Protein AF-A0A136LP55-F1 (afdb_monomer_lite)

Secondary structure (DSSP, 8-state):
-TT-EEEEEEETTTTEEEEEEEETTEEEEEEEE--TTHHHHHHHTTPPP--HHHHHHHHHHHH-

Structure (mmCIF, N/CA/C/O backbone):
data_AF-A0A136LP55-F1
#
_entry.id   AF-A0A136LP55-F1
#
loop_
_atom_site.group_PDB
_atom_site.id
_atom_site.type_symbol
_atom_site.label_atom_id
_atom_site.label_alt_id
_atom_site.label_comp_id
_atom_site.label_asym_id
_atom_site.label_entity_id
_atom_site.label_seq_id
_atom_site.pdbx_PDB_ins_code
_atom_site.Cartn_x
_atom_site.Cartn_y
_atom_site.Cartn_z
_atom_site.occupancy
_atom_site.B_iso_or_equiv
_atom_site.auth_seq_id
_atom_site.auth_comp_id
_atom_site.auth_asym_id
_atom_site.auth_atom_id
_atom_site.pdbx_PDB_model_num
ATOM 1 N N . MET A 1 1 ? 2.374 -4.665 13.969 1.00 59.25 1 MET A N 1
ATOM 2 C CA . MET A 1 1 ? 1.239 -4.538 14.914 1.00 59.25 1 MET A CA 1
ATOM 3 C C . MET A 1 1 ? 0.201 -5.627 14.643 1.00 59.25 1 MET A C 1
ATOM 5 O O . MET A 1 1 ? -0.219 -5.738 13.501 1.00 59.25 1 MET A O 1
ATOM 9 N N . PRO A 1 2 ? -0.201 -6.443 15.634 1.00 58.22 2 PRO A N 1
ATOM 10 C CA . PRO A 1 2 ? -0.889 -7.719 15.383 1.00 58.22 2 PRO A CA 1
ATOM 11 C C . PRO A 1 2 ? -2.356 -7.643 14.906 1.00 58.22 2 PRO A C 1
ATOM 13 O O . PRO A 1 2 ? -2.900 -8.678 14.553 1.00 58.22 2 PRO A O 1
ATOM 16 N N . ASN A 1 3 ? -2.992 -6.463 14.845 1.00 80.00 3 ASN A N 1
ATOM 17 C CA . ASN A 1 3 ? -4.429 -6.323 14.529 1.00 80.00 3 ASN A CA 1
ATOM 18 C C . ASN A 1 3 ? -4.743 -5.258 13.452 1.00 80.00 3 ASN A C 1
ATOM 20 O O . ASN A 1 3 ? -5.831 -4.683 13.461 1.00 80.00 3 ASN A O 1
ATOM 24 N N . GLY A 1 4 ? -3.786 -4.935 12.576 1.00 88.06 4 GLY A N 1
ATOM 25 C CA . GLY A 1 4 ? -3.943 -3.906 11.538 1.00 88.06 4 GLY A CA 1
ATOM 26 C C . GLY A 1 4 ? -4.101 -4.466 10.123 1.00 88.06 4 GLY A C 1
ATOM 27 O O . GLY A 1 4 ? -3.883 -5.651 9.879 1.00 88.06 4 GLY A O 1
ATOM 28 N N . LYS A 1 5 ? -4.463 -3.596 9.180 1.00 94.44 5 LYS A N 1
ATOM 29 C CA . LYS A 1 5 ? -4.356 -3.840 7.737 1.00 94.44 5 LYS A CA 1
ATOM 30 C C . LYS A 1 5 ? -3.073 -3.206 7.214 1.00 94.44 5 LYS A C 1
ATOM 32 O O . LYS A 1 5 ? -2.679 -2.144 7.689 1.00 94.44 5 LYS A O 1
ATOM 37 N N . ILE A 1 6 ? -2.450 -3.851 6.234 1.00 95.88 6 ILE A N 1
ATOM 38 C CA . ILE A 1 6 ? -1.334 -3.286 5.477 1.00 95.88 6 ILE A CA 1
ATOM 39 C C . ILE A 1 6 ? -1.862 -2.969 4.084 1.00 95.88 6 ILE A C 1
ATOM 41 O O . ILE A 1 6 ? -2.431 -3.835 3.423 1.00 95.88 6 ILE A O 1
ATOM 45 N N . LEU A 1 7 ? -1.703 -1.720 3.665 1.00 97.38 7 LEU A N 1
ATOM 46 C CA . LEU A 1 7 ? -1.966 -1.275 2.306 1.00 97.38 7 LEU A CA 1
ATOM 47 C C . LEU A 1 7 ? -0.646 -0.815 1.703 1.00 97.38 7 LEU A C 1
ATOM 49 O O . LEU A 1 7 ? 0.131 -0.127 2.364 1.00 97.38 7 LEU A O 1
ATOM 53 N N . LEU A 1 8 ? -0.402 -1.158 0.443 1.00 97.44 8 LEU A N 1
ATOM 54 C CA . LEU A 1 8 ? 0.796 -0.735 -0.265 1.00 97.44 8 LEU A CA 1
ATOM 55 C C . LEU A 1 8 ? 0.412 0.031 -1.525 1.00 97.44 8 LEU A C 1
ATOM 57 O O . LEU A 1 8 ? -0.303 -0.475 -2.385 1.00 97.44 8 LEU A O 1
ATOM 61 N N . ARG A 1 9 ? 0.916 1.258 -1.640 1.00 96.94 9 ARG A N 1
ATOM 62 C CA . ARG A 1 9 ? 0.862 2.035 -2.877 1.00 96.94 9 ARG A CA 1
ATOM 63 C C . ARG A 1 9 ? 2.200 1.909 -3.585 1.00 96.94 9 ARG A C 1
ATOM 65 O O . ARG A 1 9 ? 3.214 2.306 -3.018 1.00 96.94 9 ARG A O 1
ATOM 72 N N . VAL A 1 10 ? 2.194 1.430 -4.823 1.00 96.19 10 VAL A N 1
ATOM 73 C CA . VAL A 1 10 ? 3.398 1.276 -5.649 1.00 96.19 10 VAL A CA 1
ATOM 74 C C . VAL A 1 10 ? 3.371 2.290 -6.788 1.00 96.19 10 VAL A C 1
ATOM 76 O O . VAL A 1 10 ? 2.371 2.415 -7.491 1.00 96.19 10 VAL A O 1
ATOM 79 N N . ASN A 1 11 ? 4.467 3.024 -6.979 1.00 94.75 11 ASN A N 1
ATOM 80 C CA . ASN A 1 11 ? 4.725 3.763 -8.210 1.00 94.75 11 ASN A CA 1
ATOM 81 C C . ASN A 1 11 ? 5.533 2.858 -9.159 1.00 94.75 11 ASN A C 1
ATOM 83 O O . ASN A 1 11 ? 6.736 2.694 -8.936 1.00 94.75 11 ASN A O 1
ATOM 87 N N . PRO A 1 12 ? 4.916 2.309 -10.222 1.00 92.12 12 PRO A N 1
ATOM 88 C CA . PRO A 1 12 ? 5.561 1.343 -11.112 1.00 92.12 12 PRO A CA 1
ATOM 89 C C . PRO A 1 12 ? 6.646 1.957 -12.012 1.00 92.12 12 PRO A C 1
ATOM 91 O O . PRO A 1 12 ? 7.419 1.228 -12.616 1.00 92.12 12 PRO A O 1
ATOM 94 N N . ILE A 1 13 ? 6.703 3.288 -12.136 1.00 93.88 13 ILE A N 1
ATOM 95 C CA . ILE A 1 13 ? 7.666 3.981 -13.007 1.00 93.88 13 ILE A CA 1
ATOM 96 C C . ILE A 1 13 ? 8.981 4.228 -12.264 1.00 93.88 13 ILE A C 1
ATOM 98 O O . ILE A 1 13 ? 10.060 4.126 -12.839 1.00 93.88 13 ILE A O 1
ATOM 102 N N . GLN A 1 14 ? 8.883 4.601 -10.987 1.00 95.81 14 GLN A N 1
ATOM 103 C CA . GLN A 1 14 ? 10.033 4.986 -10.163 1.00 95.81 14 GLN A CA 1
ATOM 104 C C . GLN A 1 14 ? 10.448 3.908 -9.163 1.00 95.81 14 GLN A C 1
ATOM 106 O O . GLN A 1 14 ? 11.423 4.121 -8.452 1.00 95.81 14 GLN A O 1
ATOM 111 N N . PHE A 1 15 ? 9.690 2.812 -9.067 1.00 95.25 15 PHE A N 1
ATOM 112 C CA . PHE A 1 15 ? 9.864 1.765 -8.060 1.00 95.25 15 PHE A CA 1
ATOM 113 C C . PHE A 1 15 ? 9.972 2.319 -6.634 1.00 95.25 15 PHE A C 1
ATOM 115 O O . PHE A 1 15 ? 10.826 1.945 -5.838 1.00 95.25 15 PHE A O 1
ATOM 122 N N . LYS A 1 16 ? 9.053 3.229 -6.300 1.00 97.31 16 LYS A N 1
ATOM 123 C CA . LYS A 1 16 ? 8.877 3.739 -4.937 1.00 97.31 16 LYS A CA 1
ATOM 124 C C . LYS A 1 16 ? 7.547 3.270 -4.380 1.00 97.31 16 LYS A C 1
ATOM 126 O O . LYS A 1 16 ? 6.524 3.345 -5.063 1.00 97.31 16 LYS A O 1
ATOM 131 N N . GLY A 1 17 ? 7.564 2.826 -3.133 1.00 96.94 17 GLY A N 1
ATOM 132 C CA . GLY A 1 17 ? 6.396 2.368 -2.399 1.00 96.94 17 GLY A CA 1
ATOM 133 C C . GLY A 1 17 ? 6.030 3.293 -1.246 1.00 96.94 17 GLY A C 1
ATOM 134 O O . GLY A 1 17 ? 6.875 3.983 -0.676 1.00 96.94 17 GLY A O 1
ATOM 135 N N . THR A 1 18 ? 4.761 3.287 -0.860 1.00 97.88 18 THR A N 1
ATOM 136 C CA . THR A 1 18 ? 4.323 3.744 0.461 1.00 97.88 18 THR A CA 1
ATOM 137 C C . THR A 1 18 ? 3.544 2.617 1.103 1.00 97.88 18 THR A C 1
ATOM 139 O O . THR A 1 18 ? 2.466 2.269 0.622 1.00 97.88 18 THR A O 1
ATOM 142 N N . GLU A 1 19 ? 4.087 2.054 2.173 1.00 97.19 19 GLU A N 1
ATOM 143 C CA . GLU A 1 19 ? 3.383 1.071 2.984 1.00 97.19 19 GLU A CA 1
ATOM 144 C C . GLU A 1 19 ? 2.655 1.789 4.116 1.00 97.19 19 GLU A C 1
ATOM 146 O O . GLU A 1 19 ? 3.215 2.671 4.771 1.00 97.19 19 GLU A O 1
ATOM 151 N N . ILE A 1 20 ? 1.393 1.426 4.309 1.00 97.12 20 ILE A N 1
ATOM 152 C CA . ILE A 1 20 ? 0.462 2.072 5.222 1.00 97.12 20 ILE A CA 1
ATOM 153 C C . ILE A 1 20 ? -0.094 0.998 6.153 1.00 97.12 20 ILE A C 1
ATOM 155 O O . ILE A 1 20 ? -0.824 0.105 5.723 1.00 97.12 20 ILE A O 1
ATOM 159 N N . TRP A 1 21 ? 0.246 1.093 7.433 1.00 96.00 21 TRP A N 1
ATOM 160 C CA . TRP A 1 21 ? -0.298 0.246 8.489 1.00 96.00 21 TRP A CA 1
ATOM 161 C C . TRP A 1 21 ? -1.481 0.958 9.109 1.00 96.00 21 TRP A C 1
ATOM 163 O O . TRP A 1 21 ? -1.294 2.012 9.704 1.00 96.00 21 TRP A O 1
ATOM 173 N N . VAL A 1 22 ? -2.677 0.385 9.003 1.00 95.56 22 VAL A N 1
ATOM 174 C CA . VAL A 1 22 ? -3.907 0.982 9.536 1.00 95.56 22 VAL A CA 1
ATOM 175 C C . VAL A 1 22 ? -4.481 0.109 10.641 1.00 95.56 22 VAL A C 1
ATOM 177 O O . VAL A 1 22 ? -4.630 -1.104 10.476 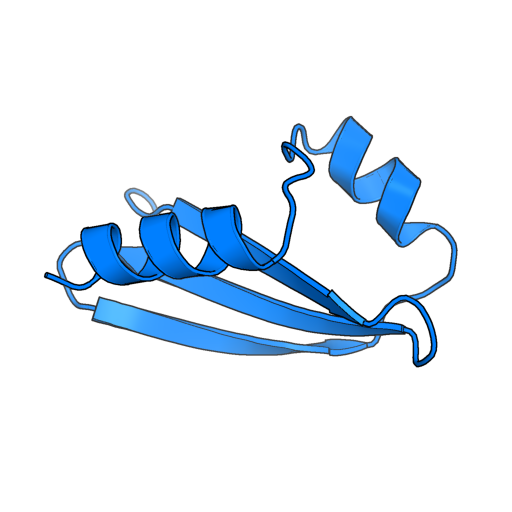1.00 95.56 22 VAL A O 1
ATOM 180 N N . ASN A 1 23 ? -4.806 0.707 11.782 1.00 92.12 23 ASN A N 1
ATOM 181 C CA . ASN A 1 23 ? -5.451 0.051 12.917 1.00 92.12 23 ASN A CA 1
ATOM 182 C C . ASN A 1 23 ? -6.391 1.032 13.649 1.00 92.12 23 ASN A C 1
ATOM 184 O O . ASN A 1 23 ? -6.595 2.159 13.215 1.00 92.12 23 ASN A O 1
ATOM 188 N N . LYS A 1 24 ? -6.943 0.619 14.799 1.00 89.38 24 LYS A N 1
ATOM 189 C CA . LYS A 1 24 ? -7.856 1.453 15.608 1.00 89.38 24 LYS A CA 1
ATOM 190 C C . LYS A 1 24 ? -7.217 2.722 16.191 1.00 89.38 24 LYS A C 1
ATOM 192 O O . LYS A 1 24 ? -7.935 3.575 16.694 1.00 89.38 24 LYS A O 1
ATOM 197 N N . GLN A 1 25 ? -5.891 2.805 16.224 1.00 88.94 25 GLN A N 1
ATOM 198 C CA . GLN A 1 25 ? -5.140 3.948 16.741 1.00 88.94 25 GLN A CA 1
ATOM 199 C C . GLN A 1 25 ? -4.799 4.962 15.639 1.00 88.94 25 GLN A C 1
ATOM 201 O O . GLN A 1 25 ? -4.392 6.076 15.959 1.00 88.94 25 GLN A O 1
ATOM 206 N N . GLY A 1 26 ? -4.970 4.592 14.367 1.00 90.31 26 GLY A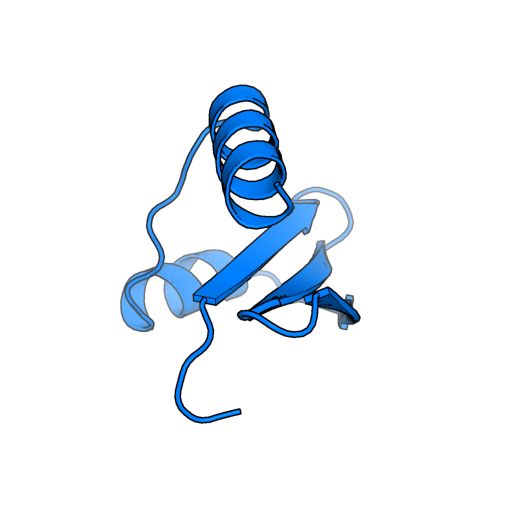 N 1
ATOM 207 C CA . GLY A 1 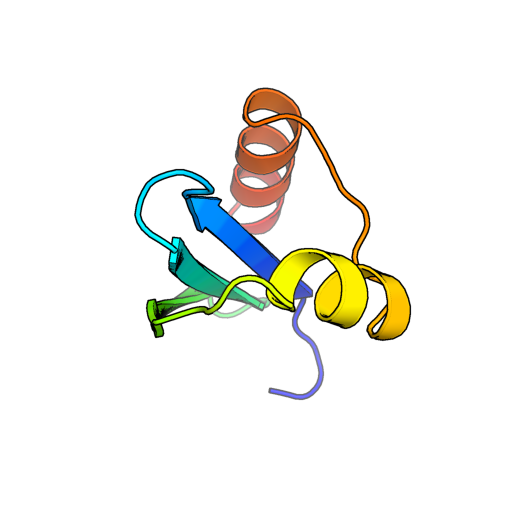26 ? -4.702 5.439 13.210 1.00 90.31 26 GLY A CA 1
ATOM 208 C C . GLY A 1 26 ? -3.875 4.717 12.151 1.00 90.31 26 GLY A C 1
ATOM 209 O O . GLY A 1 26 ? -3.908 3.487 12.043 1.00 90.31 26 GLY A O 1
ATOM 210 N N . ALA A 1 27 ? -3.129 5.498 11.367 1.00 94.50 27 ALA A N 1
ATOM 211 C CA . ALA A 1 27 ? -2.234 4.975 10.345 1.00 94.50 27 ALA A CA 1
ATOM 212 C C . ALA A 1 27 ? -0.784 5.417 10.524 1.00 94.50 27 ALA A C 1
ATOM 214 O O . ALA A 1 27 ? -0.496 6.584 10.785 1.00 94.50 27 ALA A O 1
ATOM 215 N N . GLU A 1 28 ? 0.126 4.476 10.294 1.00 95.69 28 GLU A N 1
ATOM 216 C CA . GLU A 1 28 ? 1.560 4.716 10.183 1.00 95.69 28 GLU A CA 1
ATOM 217 C C . GLU A 1 28 ? 1.995 4.473 8.740 1.00 95.69 28 GLU A C 1
ATOM 219 O O . GLU A 1 28 ? 1.617 3.475 8.125 1.00 95.69 28 GLU A O 1
ATOM 224 N N . MET A 1 29 ? 2.785 5.392 8.189 1.00 96.06 29 MET A N 1
ATOM 225 C CA . MET A 1 29 ? 3.250 5.322 6.806 1.00 96.06 29 MET A CA 1
ATOM 226 C C . MET A 1 29 ? 4.769 5.258 6.755 1.00 96.06 29 MET A C 1
ATOM 228 O O . MET A 1 29 ? 5.449 6.010 7.455 1.00 96.06 29 MET A O 1
ATOM 232 N N . ARG A 1 30 ? 5.301 4.415 5.869 1.00 97.25 30 ARG A N 1
ATOM 233 C CA . ARG A 1 30 ? 6.728 4.393 5.537 1.00 97.25 30 ARG A CA 1
ATOM 234 C C . ARG A 1 30 ? 6.955 4.336 4.033 1.00 97.25 30 ARG A C 1
ATOM 236 O O . ARG A 1 30 ? 6.206 3.694 3.298 1.00 97.25 30 ARG A O 1
ATOM 243 N N . THR A 1 31 ? 8.009 5.008 3.588 1.00 97.50 31 THR A N 1
ATOM 244 C CA . THR A 1 31 ? 8.467 4.954 2.198 1.00 97.50 31 THR A CA 1
ATOM 245 C C . THR A 1 31 ? 9.327 3.716 1.991 1.00 97.50 31 THR A C 1
ATOM 247 O O . THR A 1 31 ? 10.152 3.392 2.844 1.00 97.50 31 THR A O 1
ATOM 250 N N . LEU A 1 32 ? 9.147 3.057 0.851 1.00 96.69 32 LEU A N 1
ATOM 251 C CA . LEU A 1 32 ? 9.938 1.910 0.425 1.00 96.69 32 LEU A CA 1
ATOM 252 C C . LEU A 1 32 ? 10.629 2.227 -0.902 1.00 96.69 32 LEU A C 1
ATOM 254 O O . LEU A 1 32 ? 10.040 2.870 -1.773 1.00 96.69 32 LEU A O 1
ATOM 258 N N . GLU A 1 33 ? 11.856 1.747 -1.055 1.00 97.31 33 GLU A N 1
ATOM 259 C CA . GLU A 1 33 ? 12.467 1.555 -2.368 1.00 97.31 33 GLU A CA 1
ATOM 260 C C . GLU A 1 33 ? 12.162 0.118 -2.787 1.00 97.31 33 GLU A C 1
ATOM 262 O O . GLU A 1 33 ? 12.256 -0.801 -1.972 1.00 97.31 33 GLU A O 1
ATOM 267 N N . LEU A 1 34 ? 11.724 -0.045 -4.026 1.00 96.12 34 LEU A N 1
ATOM 268 C CA . LEU A 1 34 ? 11.271 -1.307 -4.592 1.00 96.12 34 LEU A CA 1
ATOM 269 C C . LEU A 1 34 ? 12.165 -1.649 -5.786 1.00 96.12 34 LEU A C 1
ATOM 271 O O . LEU A 1 34 ? 12.895 -0.799 -6.300 1.00 96.12 34 LEU A O 1
ATOM 275 N N . ASP A 1 35 ? 12.076 -2.882 -6.254 1.00 95.62 35 ASP A N 1
ATOM 276 C CA . ASP A 1 35 ? 12.677 -3.314 -7.509 1.00 95.62 35 ASP A CA 1
ATOM 277 C C . ASP A 1 35 ? 11.603 -3.879 -8.449 1.00 95.62 35 ASP A C 1
ATOM 279 O O . ASP A 1 35 ? 10.401 -3.734 -8.213 1.00 95.62 35 ASP A O 1
ATOM 283 N N . ALA A 1 36 ? 12.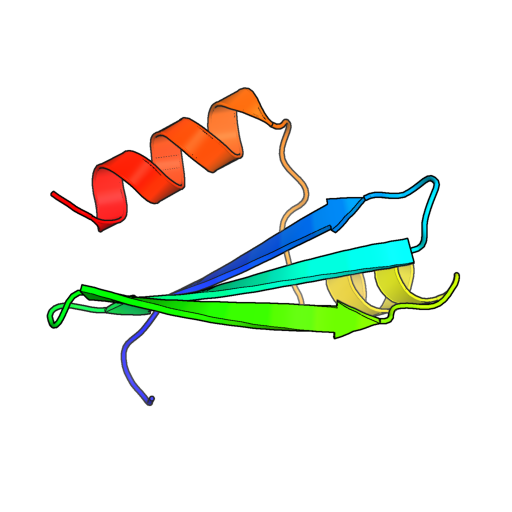041 -4.465 -9.561 1.00 93.75 36 ALA A N 1
ATOM 284 C CA . ALA A 1 36 ? 11.149 -4.991 -10.584 1.00 93.75 36 ALA A CA 1
ATOM 285 C C . ALA A 1 36 ? 10.345 -6.222 -10.132 1.00 93.75 36 ALA A C 1
ATOM 287 O O . ALA A 1 36 ? 9.271 -6.460 -10.689 1.00 93.75 36 ALA A O 1
ATOM 288 N N . ASP A 1 37 ? 10.825 -6.963 -9.131 1.00 96.50 37 ASP A N 1
ATOM 289 C CA . ASP A 1 37 ? 10.214 -8.218 -8.687 1.00 96.50 37 ASP A CA 1
ATOM 290 C C . ASP A 1 37 ? 9.029 -7.975 -7.738 1.00 96.50 37 ASP A C 1
ATOM 292 O O . ASP A 1 37 ? 8.201 -8.865 -7.529 1.00 96.50 37 ASP A O 1
ATOM 296 N N . ILE A 1 38 ? 8.850 -6.728 -7.274 1.00 96.00 38 ILE A N 1
ATOM 297 C CA . ILE A 1 38 ? 7.799 -6.344 -6.326 1.00 96.00 38 ILE A CA 1
ATOM 298 C C . ILE A 1 38 ? 6.394 -6.809 -6.725 1.00 96.00 38 ILE A C 1
ATOM 300 O O . ILE A 1 38 ? 5.586 -7.145 -5.867 1.00 96.00 38 ILE A O 1
ATOM 304 N N . PHE A 1 39 ? 6.055 -6.836 -8.014 1.00 94.75 39 PHE A N 1
ATOM 305 C CA . PHE A 1 39 ? 4.711 -7.239 -8.438 1.00 94.75 39 PHE A CA 1
ATOM 306 C C . PHE A 1 39 ? 4.454 -8.734 -8.245 1.00 94.75 39 PHE A C 1
ATOM 308 O O . P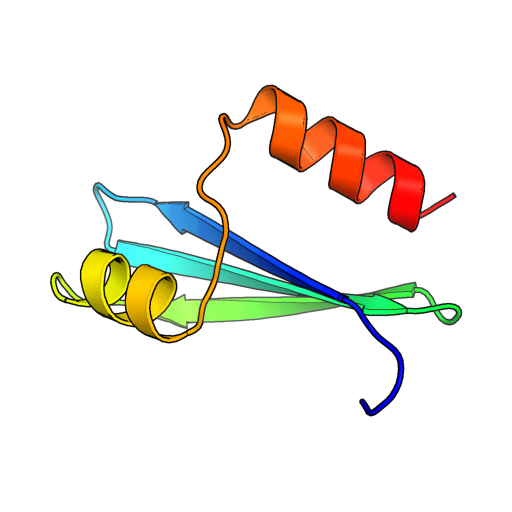HE A 1 39 ? 3.320 -9.117 -7.960 1.00 94.75 39 PHE A O 1
ATOM 315 N N . GLU A 1 40 ? 5.478 -9.570 -8.401 1.00 96.69 40 GLU A N 1
ATOM 316 C CA . GLU A 1 40 ? 5.367 -11.005 -8.142 1.00 96.69 40 GLU A CA 1
ATOM 317 C C . GLU A 1 40 ? 5.426 -11.281 -6.641 1.00 96.69 40 GLU A C 1
ATOM 319 O O . GLU A 1 40 ? 4.594 -12.038 -6.139 1.00 96.69 40 GLU A O 1
ATOM 324 N N . ASP A 1 41 ? 6.295 -10.579 -5.911 1.00 96.81 41 ASP A N 1
ATOM 325 C CA . ASP A 1 41 ? 6.368 -10.664 -4.450 1.00 96.81 41 ASP A CA 1
ATOM 326 C C . ASP A 1 41 ? 5.019 -10.336 -3.805 1.00 96.81 41 ASP A C 1
ATOM 328 O O . ASP A 1 41 ? 4.503 -11.113 -3.006 1.00 96.81 41 ASP A O 1
ATOM 332 N N . LEU A 1 42 ? 4.367 -9.247 -4.226 1.00 96.44 42 LEU A N 1
ATOM 333 C CA . LEU A 1 42 ? 3.060 -8.860 -3.693 1.00 96.44 42 LEU A CA 1
ATOM 334 C C . LEU A 1 42 ? 1.974 -9.900 -3.965 1.00 96.44 42 LEU A C 1
ATOM 336 O O . LEU A 1 42 ? 1.116 -10.130 -3.111 1.00 96.44 42 LEU A O 1
ATOM 340 N N . LYS A 1 43 ? 1.999 -10.553 -5.131 1.00 96.06 43 LYS A N 1
ATOM 341 C CA . LYS A 1 43 ? 1.060 -11.642 -5.434 1.00 96.06 43 LYS A CA 1
ATOM 342 C C . LYS A 1 43 ? 1.316 -12.851 -4.541 1.00 96.06 43 LYS A C 1
ATOM 344 O O . LYS A 1 43 ? 0.356 -13.438 -4.042 1.00 96.06 43 LYS A O 1
ATOM 349 N N . LEU A 1 44 ? 2.582 -13.216 -4.333 1.00 97.62 44 LEU A N 1
ATOM 350 C CA . LEU A 1 44 ? 2.976 -14.321 -3.455 1.00 97.62 44 LEU A CA 1
ATOM 351 C C . LEU A 1 44 ? 2.628 -14.035 -1.986 1.00 97.62 44 LEU A C 1
ATOM 353 O O . LEU A 1 44 ? 2.176 -14.937 -1.282 1.00 97.62 44 LEU A O 1
ATOM 357 N N . ASP A 1 45 ? 2.737 -12.775 -1.566 1.00 95.50 45 ASP A N 1
ATOM 358 C CA . ASP A 1 45 ? 2.325 -12.277 -0.250 1.00 95.50 45 ASP A CA 1
ATOM 359 C C . ASP A 1 45 ? 0.794 -12.178 -0.091 1.00 95.50 45 ASP A C 1
ATOM 361 O O . ASP A 1 45 ? 0.286 -11.913 1.003 1.00 95.50 45 ASP A O 1
ATOM 365 N N . GLY A 1 46 ? 0.033 -12.409 -1.166 1.00 96.19 46 GLY A N 1
ATOM 366 C CA . GLY A 1 46 ? -1.428 -12.419 -1.155 1.00 96.19 46 GLY A CA 1
ATOM 367 C C . GLY A 1 46 ? -2.070 -11.031 -1.182 1.00 96.19 46 GLY A C 1
ATOM 368 O O . GLY A 1 46 ? -3.236 -10.891 -0.799 1.00 96.19 46 GLY A O 1
ATOM 369 N N . PHE A 1 47 ? -1.346 -10.000 -1.628 1.00 96.75 47 PHE A N 1
ATOM 370 C CA . PHE A 1 47 ? -1.944 -8.695 -1.894 1.00 96.75 47 PHE A CA 1
ATOM 371 C C . PHE A 1 47 ? -2.926 -8.776 -3.062 1.00 96.75 47 PHE A C 1
ATOM 373 O O . PHE A 1 47 ? -2.723 -9.483 -4.050 1.00 96.75 47 PHE A O 1
ATOM 380 N N . VAL A 1 48 ? -3.996 -7.992 -2.952 1.00 95.75 48 VAL A N 1
ATOM 381 C CA . VAL A 1 48 ? -4.981 -7.819 -4.018 1.00 95.75 48 VAL A CA 1
ATOM 382 C C . VAL A 1 48 ? -4.687 -6.504 -4.724 1.00 95.75 48 VAL A C 1
ATOM 384 O O . VAL A 1 48 ? -4.733 -5.439 -4.106 1.00 95.75 48 VAL A O 1
ATOM 387 N N . GLU A 1 49 ? -4.374 -6.583 -6.015 1.00 96.06 49 GLU A N 1
ATOM 388 C CA . GLU A 1 49 ? -4.192 -5.400 -6.851 1.00 96.06 49 GLU A CA 1
ATOM 389 C C . GLU A 1 49 ? -5.540 -4.717 -7.097 1.00 96.06 49 GLU A C 1
ATOM 391 O O . GLU A 1 49 ? -6.524 -5.356 -7.473 1.00 96.06 49 GLU A O 1
ATOM 396 N N . VAL A 1 50 ? -5.572 -3.402 -6.894 1.00 96.44 50 VAL A N 1
ATOM 397 C CA . VAL A 1 50 ? -6.752 -2.562 -7.103 1.00 96.44 50 VAL A CA 1
ATOM 398 C C . VAL A 1 50 ? -6.358 -1.280 -7.822 1.00 96.44 50 VAL A C 1
ATOM 400 O O . VAL A 1 50 ? -5.203 -0.848 -7.800 1.00 96.44 50 VAL A O 1
ATOM 403 N N . ASN A 1 51 ? -7.336 -0.630 -8.445 1.00 96.00 51 ASN A N 1
ATOM 404 C CA . ASN A 1 51 ? -7.107 0.675 -9.051 1.00 96.00 51 ASN A CA 1
ATOM 405 C C . ASN A 1 51 ? -6.924 1.770 -7.968 1.00 96.00 51 ASN A C 1
ATOM 407 O O . ASN A 1 51 ? -7.361 1.603 -6.823 1.00 96.00 51 ASN A O 1
ATOM 411 N N . PRO A 1 52 ? -6.341 2.935 -8.315 1.00 95.56 52 PRO A N 1
ATOM 412 C CA . PRO A 1 52 ? -6.090 4.001 -7.343 1.00 95.56 52 PRO A CA 1
ATOM 413 C C . PRO A 1 52 ? -7.342 4.553 -6.645 1.00 95.56 52 PRO A C 1
ATOM 415 O O . PRO A 1 52 ? -7.247 5.026 -5.515 1.00 95.56 52 PRO A O 1
ATOM 418 N N . MET A 1 53 ? -8.510 4.524 -7.296 1.00 97.06 53 MET A N 1
ATOM 419 C CA . MET A 1 53 ? -9.754 5.017 -6.699 1.00 97.06 53 MET A CA 1
ATOM 420 C C . MET A 1 53 ? -10.216 4.090 -5.574 1.00 97.06 53 MET A C 1
ATOM 422 O O . MET A 1 53 ? -10.459 4.548 -4.462 1.00 97.06 53 MET A O 1
ATOM 426 N N . GLU A 1 54 ? -10.285 2.789 -5.849 1.00 97.62 54 GLU A N 1
ATOM 427 C CA . GLU A 1 54 ? -10.667 1.769 -4.872 1.00 97.62 54 GLU A CA 1
ATOM 428 C C . GLU A 1 54 ? -9.717 1.756 -3.672 1.00 97.62 54 GLU A C 1
ATOM 430 O O . GLU A 1 54 ? -10.175 1.762 -2.530 1.00 97.62 54 GLU A O 1
ATOM 435 N N . PHE A 1 55 ? -8.407 1.858 -3.923 1.00 97.12 55 PHE A N 1
ATOM 436 C CA . PHE A 1 55 ? -7.406 1.995 -2.867 1.00 97.12 55 PHE A CA 1
ATOM 437 C C . PHE A 1 55 ? -7.709 3.175 -1.935 1.00 97.12 55 PHE A C 1
ATOM 439 O O . PHE A 1 55 ? -7.733 3.016 -0.715 1.00 97.12 55 PHE A O 1
ATOM 446 N N . ASN A 1 56 ? -7.948 4.363 -2.501 1.00 96.31 56 ASN A N 1
ATOM 447 C CA . ASN A 1 56 ? -8.171 5.577 -1.717 1.00 96.31 56 ASN A CA 1
ATOM 448 C C . ASN A 1 56 ? -9.500 5.539 -0.953 1.00 96.31 56 ASN A C 1
ATOM 450 O O . ASN A 1 56 ? -9.541 5.968 0.197 1.00 96.31 56 ASN A O 1
ATOM 454 N N . LEU A 1 57 ? -10.567 5.007 -1.559 1.00 97.50 57 LEU A N 1
ATOM 455 C CA . LEU A 1 57 ? -11.858 4.833 -0.887 1.00 97.50 57 LEU A CA 1
ATOM 456 C C . LEU A 1 57 ? -11.746 3.853 0.286 1.00 97.50 57 LEU A C 1
ATOM 458 O O . LEU A 1 57 ? -12.238 4.142 1.375 1.00 97.50 57 LEU A O 1
ATOM 462 N N . TYR A 1 58 ? -11.057 2.726 0.088 1.00 96.44 58 TYR A N 1
ATOM 463 C CA . TYR A 1 58 ? -10.843 1.738 1.141 1.00 96.44 58 TYR A CA 1
ATOM 464 C C . TYR A 1 58 ? -9.974 2.295 2.275 1.00 96.44 58 TYR A C 1
ATOM 466 O O . TYR A 1 58 ? -10.339 2.168 3.441 1.00 96.44 58 TYR A O 1
ATOM 474 N N . LEU A 1 59 ? -8.868 2.978 1.953 1.00 95.81 59 LEU A N 1
ATOM 475 C CA . LEU A 1 59 ? -8.035 3.651 2.952 1.00 95.81 59 LEU A CA 1
ATOM 476 C C . LEU A 1 59 ? -8.829 4.701 3.740 1.00 95.81 59 LEU A C 1
ATOM 478 O O . LEU A 1 59 ? -8.717 4.741 4.960 1.00 95.81 59 LEU A O 1
ATOM 482 N N . SER A 1 60 ? -9.639 5.521 3.063 1.00 95.25 60 SER A N 1
ATOM 483 C CA . SER A 1 60 ? -10.479 6.531 3.716 1.00 95.25 60 SER A CA 1
ATOM 484 C C . SER A 1 60 ? -11.443 5.893 4.713 1.00 95.25 60 SER A C 1
ATOM 486 O O . SER A 1 60 ? -11.489 6.319 5.859 1.00 95.25 60 SER A O 1
ATOM 488 N N . GLY A 1 61 ? -12.150 4.830 4.315 1.00 94.50 61 GLY A N 1
ATOM 489 C CA . GLY A 1 61 ? -13.089 4.132 5.198 1.00 94.50 61 GLY A CA 1
ATOM 490 C C . GLY A 1 61 ? -12.434 3.398 6.376 1.00 94.50 61 GLY A C 1
ATOM 491 O O . GLY A 1 61 ? -13.114 3.090 7.347 1.00 94.50 61 GLY A O 1
ATOM 492 N N . LEU A 1 62 ? -11.128 3.109 6.318 1.00 93.62 62 LEU A N 1
ATOM 493 C CA . LEU A 1 62 ? -10.379 2.548 7.452 1.00 93.62 62 LEU A CA 1
ATOM 494 C C . LEU A 1 62 ? -9.888 3.611 8.449 1.00 93.62 62 LEU A C 1
ATOM 496 O O . LEU A 1 62 ? -9.442 3.244 9.536 1.00 93.62 62 LEU A O 1
ATOM 500 N N . LEU A 1 63 ? -9.895 4.888 8.059 1.00 90.56 63 LEU A N 1
ATOM 501 C CA . LEU A 1 63 ? -9.423 6.016 8.869 1.00 90.56 63 LEU A CA 1
ATOM 502 C C . LEU A 1 63 ? -10.555 6.792 9.559 1.00 90.56 63 LEU A C 1
ATOM 504 O O . LEU A 1 63 ? -10.257 7.675 10.365 1.00 90.56 63 LEU A O 1
ATOM 508 N N . GLU A 1 64 ? -11.812 6.490 9.228 1.00 82.19 64 GLU A N 1
ATOM 509 C CA . GLU A 1 64 ? -13.015 6.991 9.913 1.00 82.19 64 GLU A CA 1
ATOM 510 C C . GLU 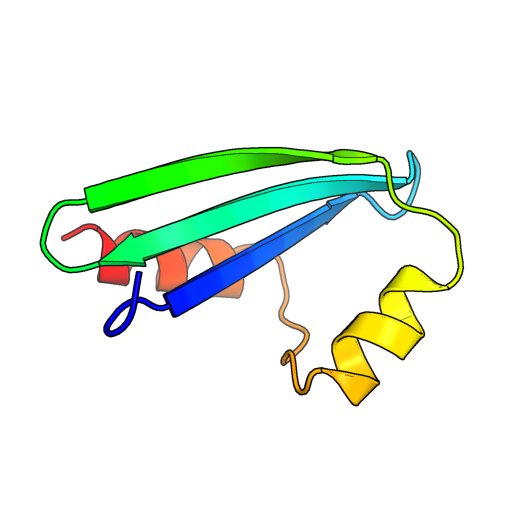A 1 64 ? -13.238 6.298 11.267 1.00 82.19 64 GLU A C 1
ATOM 512 O O . GLU A 1 64 ? -13.610 7.015 12.226 1.00 82.19 64 GLU A O 1
#

pLDDT: mean 93.87, std 7.12, range [58.22, 97.88]

Sequence (64 aa):
MPNGKILLRVNPIQFKGTEIWVNKQGAEMRTLELDADIFEDLKLDGFVEVNPMEFNLYLSGLLE

Foldseek 3Di:
DPAWDWDWDADQVQQKIWIWTFDPVAIDIDIDRGDPCVVVVCVVVVHDDDDPVVSVVVNVVSRD

Radius of gyration: 12.02 Å; chains: 1; bounding box: 26×21×30 Å